Protein AF-A0A5W5EWS6-F1 (afdb_monomer)

Secondary structure (DSSP, 8-state):
--TT--S-TTHHHHHHHHHHHHHHTSSTTSS--HHHHHHHHTTT---SSPPPHHHHHHHHTT-----S-GGGGPPP-HHHHHHHHHHHHHHH-

Structure (mmCIF, N/CA/C/O backbone):
data_AF-A0A5W5EWS6-F1
#
_entry.id   AF-A0A5W5EWS6-F1
#
loop_
_atom_site.group_PDB
_atom_site.id
_atom_site.type_symbol
_atom_site.label_atom_id
_atom_site.label_alt_id
_atom_site.label_comp_id
_atom_site.label_asym_id
_atom_site.label_entity_id
_atom_site.label_seq_id
_atom_site.pdbx_PDB_ins_code
_atom_site.Cartn_x
_atom_site.Cartn_y
_atom_site.Cartn_z
_atom_site.occupancy
_atom_site.B_iso_or_equiv
_atom_site.auth_seq_id
_atom_site.auth_comp_id
_atom_site.auth_asym_id
_atom_site.auth_atom_id
_atom_site.pdbx_PDB_model_num
ATOM 1 N N . ASP A 1 1 ? -7.513 -4.183 11.162 1.00 95.44 1 ASP A N 1
ATOM 2 C CA . ASP A 1 1 ? -7.362 -3.039 10.234 1.00 95.44 1 ASP A CA 1
ATOM 3 C C . ASP A 1 1 ? -6.952 -3.455 8.840 1.00 95.44 1 ASP A C 1
ATOM 5 O O . ASP A 1 1 ? -7.726 -3.224 7.926 1.00 95.44 1 ASP A O 1
ATOM 9 N N . LEU A 1 2 ? -5.798 -4.104 8.671 1.00 98.00 2 LEU A N 1
ATOM 10 C CA . LEU A 1 2 ? -5.259 -4.466 7.353 1.00 98.00 2 LEU A CA 1
ATOM 11 C C . LEU A 1 2 ? -5.380 -5.968 7.040 1.00 98.00 2 LEU A C 1
ATOM 13 O O . LEU A 1 2 ? -4.493 -6.548 6.434 1.00 98.00 2 LEU A O 1
ATOM 17 N N . GLY A 1 3 ? -6.443 -6.623 7.515 1.00 97.56 3 GLY A N 1
ATOM 18 C CA . GLY A 1 3 ? -6.774 -7.987 7.086 1.00 97.56 3 GLY A CA 1
ATOM 19 C C . GLY A 1 3 ? -5.783 -9.098 7.470 1.00 97.56 3 GLY A C 1
ATOM 20 O O . GLY A 1 3 ? -5.689 -10.080 6.744 1.00 97.56 3 GLY A O 1
ATOM 21 N N . PHE A 1 4 ? -5.047 -8.958 8.583 1.00 97.38 4 PHE A N 1
ATOM 22 C CA . PHE A 1 4 ? -4.038 -9.928 9.064 1.00 97.38 4 PHE A CA 1
ATOM 23 C C . PHE A 1 4 ? -3.015 -10.361 8.000 1.00 97.38 4 PHE A C 1
ATOM 25 O O . PHE A 1 4 ? -2.614 -11.522 7.944 1.00 97.38 4 PHE A O 1
ATOM 32 N N . ILE A 1 5 ? -2.572 -9.422 7.160 1.00 97.25 5 ILE A N 1
ATOM 33 C CA . ILE A 1 5 ? -1.462 -9.658 6.232 1.00 97.25 5 ILE A CA 1
ATOM 34 C C . ILE A 1 5 ? -0.218 -10.191 6.970 1.00 97.25 5 ILE A C 1
ATOM 36 O O . ILE A 1 5 ? 0.113 -9.686 8.049 1.00 97.25 5 ILE A O 1
ATOM 40 N N . PRO A 1 6 ? 0.500 -11.178 6.404 1.00 97.81 6 PRO A N 1
ATOM 41 C CA . PRO A 1 6 ? 1.771 -11.628 6.960 1.00 97.81 6 PRO A CA 1
ATOM 42 C C . PRO A 1 6 ? 2.763 -10.466 7.070 1.00 97.81 6 PRO A C 1
ATOM 44 O O . PRO A 1 6 ? 2.855 -9.643 6.160 1.00 97.81 6 PRO A O 1
ATOM 47 N N . LEU A 1 7 ? 3.521 -10.394 8.166 1.00 98.19 7 LEU A N 1
ATOM 48 C CA . LEU A 1 7 ? 4.518 -9.342 8.392 1.00 98.19 7 LEU A CA 1
ATOM 49 C C . LEU A 1 7 ? 5.862 -9.729 7.771 1.00 98.19 7 LEU A C 1
ATOM 51 O O . LEU A 1 7 ? 6.825 -10.050 8.462 1.00 98.19 7 LEU A O 1
ATOM 55 N N . VAL A 1 8 ? 5.908 -9.682 6.447 1.00 98.00 8 VAL A N 1
ATOM 56 C CA . VAL A 1 8 ? 7.097 -9.939 5.625 1.00 98.00 8 VAL A CA 1
ATOM 57 C C . VAL A 1 8 ? 7.390 -8.718 4.766 1.00 98.00 8 VAL A C 1
ATOM 59 O O . VAL A 1 8 ? 6.600 -7.785 4.733 1.00 98.00 8 VAL A O 1
ATOM 62 N N . THR A 1 9 ? 8.514 -8.665 4.065 1.00 96.38 9 THR A N 1
ATOM 63 C CA . THR A 1 9 ? 8.719 -7.579 3.101 1.00 96.38 9 THR A CA 1
ATOM 64 C C . THR A 1 9 ? 7.738 -7.725 1.923 1.00 96.38 9 THR A C 1
ATOM 66 O O . THR A 1 9 ? 7.552 -8.839 1.431 1.00 96.38 9 THR A O 1
ATOM 69 N N . PRO A 1 10 ? 7.088 -6.640 1.451 1.00 97.12 10 PRO A N 1
ATOM 70 C CA . PRO A 1 10 ? 7.140 -5.256 1.950 1.00 97.12 10 PRO A CA 1
ATOM 71 C C . PRO A 1 10 ? 6.114 -4.919 3.060 1.00 97.12 10 PRO A C 1
ATOM 73 O O . PRO A 1 10 ? 6.173 -3.844 3.656 1.00 97.12 10 PRO A O 1
ATOM 76 N N . THR A 1 11 ? 5.152 -5.795 3.353 1.00 97.81 11 THR A N 1
ATOM 77 C CA . THR A 1 11 ? 4.010 -5.532 4.253 1.00 97.81 11 THR A CA 1
ATOM 78 C C . THR A 1 11 ? 4.392 -5.200 5.699 1.00 97.81 11 THR A C 1
ATOM 80 O O . THR A 1 11 ? 3.719 -4.385 6.332 1.00 97.81 11 THR A O 1
ATOM 83 N N . SER A 1 12 ? 5.486 -5.750 6.227 1.00 98.12 12 SER A N 1
ATOM 84 C CA . SER A 1 12 ? 6.006 -5.439 7.564 1.00 98.12 12 SER A CA 1
ATOM 85 C C . SER A 1 12 ? 6.389 -3.965 7.703 1.00 98.12 12 SER A C 1
ATOM 87 O O . SER A 1 12 ? 6.077 -3.338 8.715 1.00 98.12 12 SER A O 1
ATOM 89 N N . GLN A 1 13 ? 7.001 -3.385 6.668 1.00 98.56 13 GLN A N 1
ATOM 90 C CA . GLN A 1 13 ? 7.402 -1.978 6.639 1.00 98.56 13 GLN A CA 1
ATOM 91 C C . GLN A 1 13 ? 6.188 -1.055 6.525 1.00 98.56 13 GLN A C 1
ATOM 93 O O . GLN A 1 13 ? 6.163 -0.002 7.161 1.00 98.56 13 GLN A O 1
ATOM 98 N N . ILE A 1 14 ? 5.166 -1.466 5.767 1.00 98.44 14 ILE A N 1
ATOM 99 C CA . ILE A 1 14 ? 3.907 -0.720 5.624 1.00 98.44 14 ILE A CA 1
ATOM 100 C C . ILE A 1 14 ? 3.196 -0.637 6.980 1.00 98.44 14 ILE A C 1
ATOM 102 O O . ILE A 1 14 ? 2.870 0.454 7.452 1.00 98.44 14 ILE A O 1
ATOM 106 N N . VAL A 1 15 ? 3.029 -1.781 7.654 1.00 98.44 15 VAL A N 1
ATOM 107 C CA . VAL A 1 15 ? 2.416 -1.852 8.990 1.00 98.44 15 VAL A CA 1
ATOM 108 C C . VAL A 1 15 ? 3.235 -1.061 10.010 1.00 98.44 15 VAL A C 1
ATOM 110 O O . VAL A 1 15 ? 2.668 -0.277 10.771 1.00 98.44 15 VAL A O 1
ATOM 113 N N . GLY A 1 16 ? 4.560 -1.228 10.005 1.00 98.44 16 GLY A N 1
ATOM 114 C CA . GLY A 1 16 ? 5.465 -0.526 10.915 1.00 98.44 16 GLY A CA 1
ATOM 115 C C . GLY A 1 16 ? 5.399 0.991 10.753 1.00 98.44 16 GLY A C 1
ATOM 116 O O . GLY A 1 16 ? 5.185 1.706 11.730 1.00 98.44 16 GLY A O 1
ATOM 117 N N . THR A 1 17 ? 5.496 1.486 9.518 1.00 98.44 17 THR A N 1
ATOM 118 C CA . THR A 1 17 ? 5.407 2.922 9.210 1.00 98.44 17 THR A CA 1
ATOM 119 C C . THR A 1 17 ? 4.065 3.501 9.647 1.00 98.44 17 THR A C 1
ATOM 121 O O . THR A 1 17 ? 4.025 4.530 10.322 1.00 98.44 17 THR A O 1
ATOM 124 N N . GLN A 1 18 ? 2.955 2.826 9.337 1.00 98.69 18 GLN A N 1
ATOM 125 C CA . GLN A 1 18 ? 1.631 3.290 9.749 1.00 98.69 18 GLN A CA 1
ATOM 126 C C . GLN A 1 18 ? 1.465 3.299 11.274 1.00 98.69 18 GLN A C 1
ATOM 128 O O . GLN A 1 18 ? 0.860 4.222 11.819 1.00 98.69 18 GLN A O 1
ATOM 133 N N . ALA A 1 19 ? 2.002 2.297 11.976 1.00 98.56 19 ALA A N 1
ATOM 134 C CA . ALA A 1 19 ? 1.974 2.253 13.433 1.00 98.56 19 ALA A CA 1
ATOM 135 C C . ALA A 1 19 ? 2.764 3.418 14.050 1.00 98.56 19 ALA A C 1
ATOM 137 O O . ALA A 1 19 ? 2.253 4.082 14.952 1.00 98.56 19 ALA A O 1
ATOM 138 N N . VAL A 1 20 ? 3.955 3.724 13.525 1.00 98.50 20 VAL A N 1
ATOM 139 C CA . VAL A 1 20 ? 4.753 4.886 13.952 1.00 98.50 20 VAL A CA 1
ATOM 140 C C . VAL A 1 20 ? 3.987 6.190 13.723 1.00 98.50 20 VAL A C 1
ATOM 142 O O . VAL A 1 20 ? 3.893 7.003 14.641 1.00 98.50 20 VAL A O 1
ATOM 145 N N . LEU A 1 21 ? 3.370 6.376 12.550 1.00 98.44 21 LEU A N 1
ATOM 146 C CA . LEU A 1 21 ? 2.548 7.558 12.263 1.00 98.44 21 LEU A CA 1
ATOM 147 C C . LEU A 1 21 ? 1.394 7.711 13.259 1.00 98.44 21 LEU A C 1
ATOM 149 O O . LEU A 1 21 ? 1.156 8.811 13.756 1.00 98.44 21 LEU A O 1
ATOM 153 N N . ASN A 1 22 ? 0.704 6.620 13.592 1.00 98.56 22 ASN A N 1
ATOM 154 C CA . ASN A 1 22 ? -0.391 6.639 14.562 1.00 98.56 22 ASN A CA 1
ATOM 155 C C . ASN A 1 22 ? 0.076 7.102 15.952 1.00 98.56 22 ASN A C 1
ATOM 157 O O . ASN A 1 22 ? -0.644 7.835 16.623 1.00 98.56 22 ASN A O 1
ATOM 161 N N . VAL A 1 23 ? 1.278 6.696 16.378 1.00 98.44 23 VAL A N 1
ATOM 162 C CA . VAL A 1 23 ? 1.861 7.111 17.664 1.00 98.44 23 VAL A CA 1
ATOM 163 C C . VAL A 1 23 ? 2.281 8.579 17.624 1.00 98.44 23 VAL A C 1
ATOM 165 O O . VAL A 1 23 ? 1.880 9.350 18.490 1.00 98.44 23 VAL A O 1
ATOM 168 N N . LEU A 1 24 ? 3.048 8.985 16.607 1.00 98.00 24 LEU A N 1
ATOM 169 C CA . LEU A 1 24 ? 3.580 10.349 16.504 1.00 98.00 24 LEU A CA 1
ATOM 170 C C . LEU A 1 24 ? 2.483 11.405 16.347 1.00 98.00 24 LEU A C 1
ATOM 172 O O . LEU A 1 24 ? 2.623 12.522 16.833 1.00 98.00 24 LEU A O 1
ATOM 176 N N . THR A 1 25 ? 1.388 11.059 15.671 1.00 97.56 25 THR A N 1
ATOM 177 C CA . THR A 1 25 ? 0.257 11.976 15.473 1.00 97.56 25 THR A CA 1
ATOM 178 C C . THR A 1 25 ? -0.720 12.007 16.651 1.00 97.56 25 THR A C 1
ATOM 180 O O . THR A 1 25 ? -1.594 12.875 16.672 1.00 97.56 25 THR A O 1
ATOM 183 N N . GLY A 1 26 ? -0.583 11.091 17.619 1.00 97.44 26 GLY A N 1
ATOM 184 C CA . GLY A 1 26 ? -1.458 10.971 18.791 1.00 97.44 26 GLY A CA 1
ATOM 185 C C . GLY A 1 26 ? -2.867 10.444 18.492 1.00 97.44 26 GLY A C 1
ATOM 186 O O . GLY A 1 26 ? -3.697 10.372 19.394 1.00 97.44 26 GLY A O 1
ATOM 187 N N . GLU A 1 27 ? -3.152 10.071 17.244 1.00 97.94 27 GLU A N 1
ATOM 188 C CA . GLU A 1 27 ? -4.472 9.647 16.786 1.00 97.94 27 GLU A CA 1
ATOM 189 C C . GLU A 1 27 ? -4.328 8.571 15.700 1.00 97.94 27 GLU A C 1
ATOM 191 O O . GLU A 1 27 ? -3.638 8.741 14.691 1.00 97.94 27 GLU A O 1
ATOM 196 N N . ARG A 1 28 ? -5.000 7.429 15.889 1.00 98.19 28 ARG A N 1
ATOM 197 C CA . ARG A 1 28 ? -4.914 6.307 14.946 1.00 98.19 28 ARG A CA 1
ATOM 198 C C . ARG A 1 28 ? -5.475 6.696 13.584 1.00 98.19 28 ARG A C 1
ATOM 200 O O . ARG A 1 28 ? -6.634 7.073 13.472 1.00 98.19 28 ARG A O 1
ATOM 207 N N . TYR A 1 29 ? -4.665 6.502 12.547 1.00 98.00 29 TYR A N 1
ATOM 208 C CA . TYR A 1 29 ? -5.007 6.774 11.155 1.00 98.00 29 TYR A CA 1
ATOM 209 C C . TYR A 1 29 ? -5.404 8.227 10.887 1.00 98.00 29 TYR A C 1
ATOM 211 O O . TYR A 1 29 ? -6.087 8.482 9.895 1.00 98.00 29 TYR A O 1
ATOM 219 N N . LYS A 1 30 ? -4.961 9.196 11.703 1.00 97.69 30 LYS A N 1
ATOM 220 C CA . LYS A 1 30 ? -5.107 10.621 11.367 1.00 97.69 30 LYS A CA 1
ATOM 221 C C . LYS A 1 30 ? -4.583 10.886 9.955 1.00 97.69 30 LYS A C 1
ATOM 223 O O . LYS A 1 30 ? -5.322 11.351 9.088 1.00 97.69 30 LYS A O 1
ATOM 228 N N . THR A 1 31 ? -3.365 10.414 9.699 1.00 96.88 31 THR A N 1
ATOM 229 C CA . THR A 1 31 ? -2.782 10.288 8.361 1.00 96.88 31 THR A CA 1
ATOM 230 C C . THR A 1 31 ? -2.682 8.813 7.983 1.00 96.88 31 THR A C 1
ATOM 232 O O . THR A 1 31 ? -2.192 7.996 8.766 1.00 96.88 31 THR A O 1
ATOM 235 N N . ILE A 1 32 ? -3.129 8.467 6.776 1.00 98.19 32 ILE A N 1
ATOM 236 C CA . ILE A 1 32 ? -2.984 7.123 6.206 1.00 98.19 32 ILE A CA 1
ATOM 237 C C . ILE A 1 32 ? -1.839 7.178 5.194 1.00 98.19 32 ILE A C 1
ATOM 239 O O . ILE A 1 32 ? -1.890 7.969 4.254 1.00 98.19 32 ILE A O 1
ATOM 243 N N . ALA A 1 33 ? -0.799 6.369 5.400 1.00 98.12 33 ALA A N 1
ATOM 244 C CA . ALA A 1 33 ? 0.310 6.256 4.458 1.00 98.12 33 ALA A CA 1
ATOM 245 C C . ALA A 1 33 ? -0.177 5.709 3.109 1.00 98.12 33 ALA A C 1
ATOM 247 O O . ALA A 1 33 ? -1.126 4.920 3.053 1.00 98.12 33 ALA A O 1
ATOM 248 N N . LYS A 1 34 ? 0.494 6.102 2.023 1.00 98.25 34 LYS A N 1
ATOM 249 C CA . LYS A 1 34 ? 0.112 5.736 0.653 1.00 98.25 34 LYS A CA 1
ATOM 250 C C . LYS A 1 34 ? 0.013 4.218 0.479 1.00 98.25 34 LYS A C 1
ATOM 252 O O . LYS A 1 34 ? -0.971 3.721 -0.057 1.00 98.25 34 LYS A O 1
ATOM 25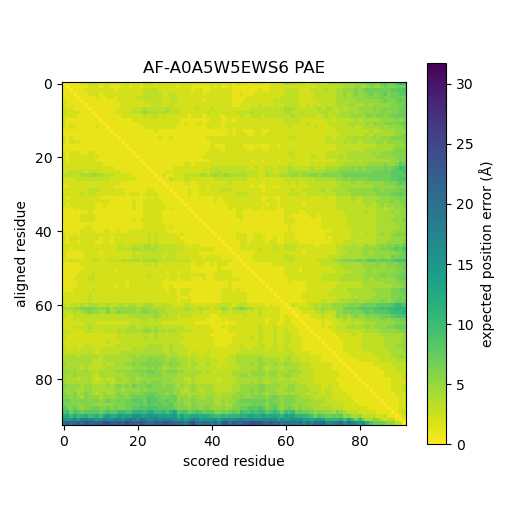7 N N . GLU A 1 35 ? 0.989 3.482 0.986 1.00 98.31 35 GLU A N 1
ATOM 258 C CA . GLU A 1 35 ? 1.067 2.028 0.872 1.00 98.31 35 GLU A CA 1
ATOM 259 C C . GLU A 1 35 ? -0.018 1.339 1.717 1.00 98.31 35 GLU A C 1
ATOM 261 O O . GLU A 1 35 ? -0.629 0.368 1.274 1.00 98.31 35 GLU A O 1
ATOM 266 N N . THR A 1 36 ? -0.344 1.880 2.899 1.00 98.56 36 THR A N 1
ATOM 267 C CA . THR A 1 36 ? -1.483 1.415 3.712 1.00 98.56 36 THR A CA 1
ATOM 268 C C . THR A 1 36 ? -2.799 1.595 2.960 1.00 98.56 36 THR A C 1
ATOM 270 O O . THR A 1 36 ? -3.642 0.696 2.959 1.00 98.56 36 THR A O 1
ATOM 273 N N . ALA A 1 37 ? -2.977 2.747 2.305 1.00 98.50 37 ALA A N 1
ATOM 274 C CA . ALA A 1 37 ? -4.140 3.000 1.467 1.00 98.50 37 ALA A CA 1
ATOM 275 C C . ALA A 1 37 ? -4.198 2.020 0.288 1.00 98.50 37 ALA A C 1
ATOM 277 O O . ALA A 1 37 ? -5.271 1.494 0.013 1.00 98.50 37 ALA A O 1
ATOM 278 N N . GLY A 1 38 ? -3.067 1.699 -0.343 1.00 98.31 38 GLY A N 1
ATOM 279 C CA . GLY A 1 38 ? -3.015 0.696 -1.408 1.00 98.31 38 GLY A CA 1
ATOM 280 C C . GLY A 1 38 ? -3.455 -0.698 -0.947 1.00 98.31 38 GLY A C 1
ATOM 281 O O . GLY A 1 38 ? -4.231 -1.355 -1.639 1.00 98.31 38 GLY A O 1
ATOM 282 N N . ILE A 1 39 ? -3.059 -1.140 0.256 1.00 98.38 39 ILE A N 1
ATOM 283 C CA . ILE A 1 39 ? -3.556 -2.407 0.835 1.00 98.38 39 ILE A CA 1
ATOM 284 C C . ILE A 1 39 ? -5.075 -2.354 1.017 1.00 98.38 39 ILE A C 1
ATOM 286 O O . ILE A 1 39 ? -5.783 -3.274 0.617 1.00 98.38 39 ILE A O 1
ATOM 290 N N . LEU A 1 40 ? -5.588 -1.263 1.588 1.00 98.38 40 LEU A N 1
ATOM 291 C CA . LEU A 1 40 ? -7.024 -1.064 1.795 1.00 98.38 40 LEU A CA 1
ATOM 292 C C . LEU A 1 40 ? -7.807 -1.007 0.469 1.00 98.38 40 LEU A C 1
ATOM 294 O O . LEU A 1 40 ? -8.942 -1.475 0.414 1.00 98.38 40 LEU A O 1
ATOM 298 N N . LYS A 1 41 ? -7.201 -0.483 -0.601 1.00 98.38 41 LYS A N 1
ATOM 299 C CA . LYS A 1 41 ? -7.764 -0.442 -1.958 1.00 98.38 41 LYS A CA 1
ATOM 300 C C . LYS A 1 41 ? -7.665 -1.774 -2.709 1.00 98.38 41 LYS A C 1
ATOM 302 O O . LYS A 1 41 ? -8.272 -1.892 -3.766 1.00 98.38 41 LYS A O 1
ATOM 307 N N . GLY A 1 42 ? -6.938 -2.765 -2.188 1.00 97.94 42 GLY A N 1
ATOM 308 C CA . GLY A 1 42 ? -6.707 -4.053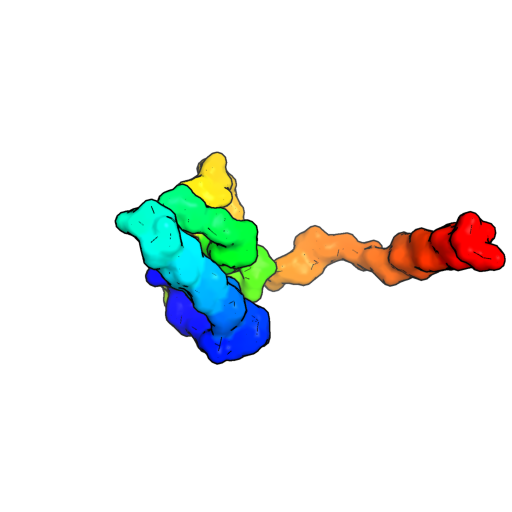 -2.856 1.00 97.94 42 GLY A CA 1
ATOM 309 C C . GLY A 1 42 ? -5.581 -4.035 -3.897 1.00 97.94 42 GLY A C 1
ATOM 310 O O . GLY A 1 42 ? -5.383 -5.015 -4.610 1.00 97.94 42 GLY A O 1
ATOM 311 N N . GLU A 1 43 ? -4.799 -2.956 -3.976 1.00 98.00 43 GLU A N 1
ATOM 312 C CA . GLU A 1 43 ? -3.720 -2.778 -4.965 1.00 98.00 43 GLU A CA 1
ATOM 313 C C . GLU A 1 43 ? -2.544 -3.751 -4.744 1.00 98.00 43 GLU A C 1
ATOM 315 O O . GLU A 1 43 ? -1.779 -4.023 -5.664 1.00 98.00 43 GLU A O 1
ATOM 320 N N . TYR A 1 44 ? -2.427 -4.321 -3.539 1.00 97.44 44 TYR A N 1
ATOM 321 C CA . TYR A 1 44 ? -1.439 -5.353 -3.189 1.00 97.44 44 TYR A CA 1
ATOM 322 C C . TYR A 1 44 ? -1.998 -6.784 -3.276 1.00 97.44 44 TYR A C 1
ATOM 324 O O . TYR A 1 44 ? -1.286 -7.745 -2.983 1.00 97.44 44 TYR A O 1
ATOM 332 N N . GLY A 1 45 ? -3.260 -6.940 -3.684 1.00 96.75 45 GLY A N 1
ATOM 333 C CA . GLY A 1 45 ? -3.962 -8.219 -3.756 1.00 96.75 45 GLY A CA 1
ATOM 334 C C . GLY A 1 45 ? -4.873 -8.488 -2.556 1.00 96.75 45 GLY A C 1
ATOM 335 O O . GLY A 1 45 ? -5.230 -7.589 -1.794 1.00 96.75 45 GLY A O 1
ATOM 336 N N . HIS A 1 46 ? -5.288 -9.748 -2.418 1.00 96.75 46 HIS A N 1
ATOM 337 C CA . HIS A 1 46 ? -6.264 -10.158 -1.413 1.00 96.75 46 HIS A CA 1
ATOM 338 C C . HIS A 1 46 ? -5.621 -10.338 -0.034 1.00 96.75 46 HIS A C 1
ATOM 340 O O . HIS A 1 46 ? -4.608 -11.025 0.111 1.00 96.75 46 HIS A O 1
ATOM 346 N N . THR A 1 47 ? -6.231 -9.753 0.995 1.00 97.75 47 THR A N 1
ATOM 347 C CA . THR A 1 47 ? -5.817 -9.953 2.386 1.00 97.75 47 THR A CA 1
ATOM 348 C C . THR A 1 47 ? -6.420 -11.248 2.952 1.00 97.75 47 THR A C 1
ATOM 350 O O . THR A 1 47 ? -7.533 -11.599 2.572 1.00 97.75 47 THR A O 1
ATOM 353 N N . PRO A 1 48 ? -5.747 -11.956 3.884 1.00 97.75 48 PRO A N 1
ATOM 354 C CA . PRO A 1 48 ? -6.262 -13.207 4.464 1.00 97.75 48 PRO A CA 1
ATOM 355 C C . PRO A 1 48 ? -7.664 -13.114 5.072 1.00 97.75 48 PRO A C 1
ATOM 357 O O . PRO A 1 48 ? -8.428 -14.075 5.028 1.00 97.75 48 PRO A O 1
ATOM 360 N N . VAL A 1 49 ? -8.002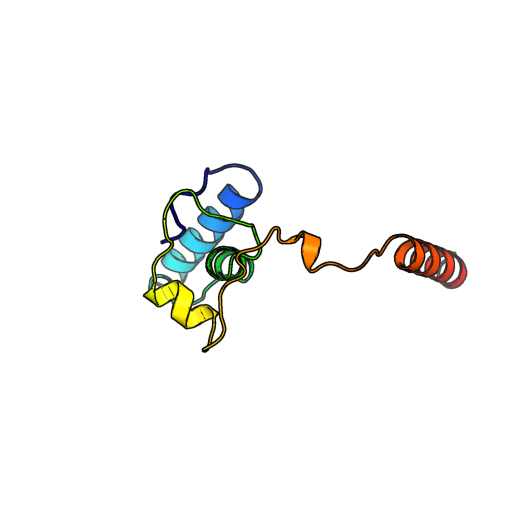 -11.959 5.648 1.00 97.81 49 VAL A N 1
ATOM 361 C CA . VAL A 1 49 ? -9.361 -11.645 6.100 1.00 97.81 49 VAL A CA 1
ATOM 362 C C . VAL A 1 49 ? -9.770 -10.253 5.617 1.00 97.81 49 VAL A C 1
ATOM 364 O O . VAL A 1 49 ? -8.889 -9.461 5.263 1.00 97.81 49 VAL A O 1
ATOM 367 N N . PRO A 1 50 ? -11.067 -9.896 5.655 1.00 97.88 50 PRO A N 1
ATOM 368 C CA . PRO A 1 50 ? -11.511 -8.552 5.310 1.00 97.88 50 PRO A CA 1
ATOM 369 C C . PRO A 1 50 ? -10.790 -7.456 6.107 1.00 97.88 50 PRO A C 1
ATOM 371 O O . PRO A 1 50 ? -10.548 -7.569 7.313 1.00 97.88 50 PRO A O 1
ATOM 374 N N . VAL A 1 51 ? -10.450 -6.367 5.421 1.00 98.38 51 VAL A N 1
ATOM 375 C CA . VAL A 1 51 ? -9.889 -5.164 6.045 1.00 98.38 51 VAL A CA 1
ATOM 376 C C . VAL A 1 51 ? -10.964 -4.406 6.835 1.00 98.38 51 VAL A C 1
ATOM 378 O O . VAL A 1 51 ? -12.155 -4.707 6.768 1.00 98.38 51 VAL A O 1
ATOM 381 N N . ASN A 1 52 ? -10.558 -3.401 7.610 1.00 98.50 52 ASN A N 1
ATOM 382 C CA . ASN A 1 52 ? -11.512 -2.540 8.304 1.00 98.50 52 ASN A CA 1
ATOM 383 C C . ASN A 1 52 ? -12.334 -1.729 7.284 1.00 98.50 52 ASN A C 1
ATOM 385 O O . ASN A 1 52 ? -11.780 -0.906 6.555 1.00 98.50 52 ASN A O 1
ATOM 389 N N . ALA A 1 53 ? -13.653 -1.937 7.281 1.00 98.00 53 ALA A N 1
ATOM 390 C CA . ALA A 1 53 ? -14.568 -1.342 6.308 1.00 98.00 53 ALA A CA 1
ATOM 391 C C . ALA A 1 53 ? -14.588 0.196 6.340 1.00 98.00 53 ALA A C 1
ATOM 393 O O . ALA A 1 53 ? -14.649 0.824 5.288 1.00 98.00 53 ALA A O 1
ATOM 394 N N . ALA A 1 54 ? -14.488 0.818 7.520 1.00 98.12 54 ALA A N 1
ATOM 395 C CA . ALA A 1 54 ? -14.493 2.277 7.640 1.00 98.12 54 ALA A CA 1
ATOM 396 C C . ALA A 1 54 ? -13.206 2.899 7.073 1.00 98.12 54 ALA A C 1
ATOM 398 O O . ALA A 1 54 ? -13.259 3.902 6.362 1.00 98.12 54 ALA A O 1
ATOM 399 N N . LEU A 1 55 ? -12.050 2.281 7.340 1.00 98.31 55 LEU A N 1
ATOM 400 C CA . LEU A 1 55 ? -10.772 2.718 6.768 1.00 98.31 55 LEU A CA 1
ATOM 401 C C . LEU A 1 55 ? -10.732 2.507 5.253 1.00 98.31 55 LEU A C 1
ATOM 403 O O . LEU A 1 55 ? -10.262 3.383 4.531 1.00 98.31 55 LEU A O 1
ATOM 407 N N . GLN A 1 56 ? -11.250 1.376 4.773 1.00 98.44 56 GLN A N 1
ATOM 408 C CA . GLN A 1 56 ? -11.344 1.084 3.347 1.00 98.44 56 GLN A CA 1
ATOM 409 C C . GLN A 1 56 ? -12.255 2.085 2.627 1.00 98.44 56 GLN A C 1
ATOM 411 O O . GLN A 1 56 ? -11.830 2.692 1.649 1.00 98.44 56 GLN A O 1
ATOM 416 N N . ALA A 1 57 ? -13.461 2.333 3.142 1.00 98.25 57 ALA A N 1
ATOM 417 C CA . ALA A 1 57 ? -14.377 3.320 2.573 1.00 98.25 57 ALA A CA 1
ATOM 418 C C . ALA A 1 57 ? -13.748 4.722 2.511 1.00 98.25 57 ALA A C 1
ATOM 420 O O . ALA A 1 57 ? -13.876 5.412 1.501 1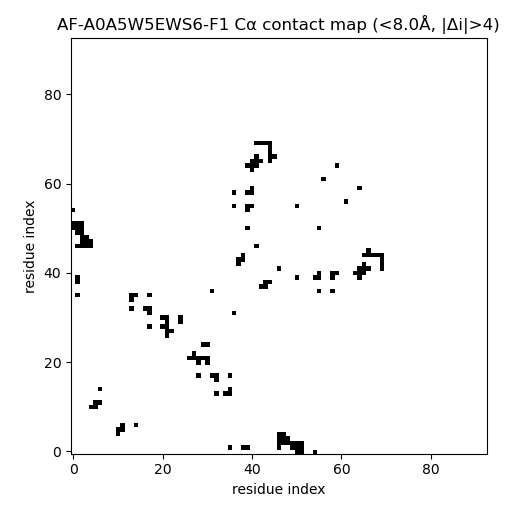.00 98.25 57 ALA A O 1
ATOM 421 N N . ARG A 1 58 ? -13.010 5.116 3.559 1.00 98.12 58 ARG A N 1
ATOM 422 C CA . ARG A 1 58 ? -12.306 6.402 3.609 1.00 98.12 58 ARG A CA 1
ATOM 423 C C . ARG A 1 58 ? -11.262 6.549 2.501 1.00 98.12 58 ARG A C 1
ATOM 425 O O . ARG A 1 58 ? -11.175 7.627 1.933 1.00 98.12 58 ARG A O 1
ATOM 432 N N . VAL A 1 59 ? -10.470 5.515 2.205 1.00 98.00 59 VAL A N 1
ATOM 433 C CA . VAL A 1 59 ? -9.435 5.610 1.154 1.00 98.00 59 VAL A CA 1
ATOM 434 C C . VAL A 1 59 ? -9.980 5.398 -0.256 1.00 98.00 59 VAL A C 1
ATOM 436 O O . VAL A 1 59 ? -9.322 5.783 -1.219 1.00 98.00 59 VAL A O 1
ATOM 439 N N . LEU A 1 60 ? -11.138 4.747 -0.388 1.00 97.69 60 LEU A N 1
ATOM 440 C CA . LEU A 1 60 ? -11.789 4.517 -1.675 1.00 97.69 60 LEU A CA 1
ATOM 441 C C . LEU A 1 60 ? -12.520 5.755 -2.195 1.00 97.69 60 LEU A C 1
ATOM 443 O O . LEU A 1 60 ? -12.720 5.847 -3.400 1.00 97.69 60 LEU A O 1
ATOM 447 N N . GLU A 1 61 ? -12.932 6.673 -1.313 1.00 95.94 61 GLU A N 1
ATOM 448 C CA . GLU A 1 61 ? -13.602 7.933 -1.684 1.00 95.94 61 GLU A CA 1
ATOM 449 C C . GLU A 1 61 ? -14.822 7.715 -2.607 1.00 95.94 61 GLU A C 1
ATOM 451 O O . GLU A 1 61 ? -15.065 8.458 -3.553 1.00 95.94 61 GLU A O 1
ATOM 456 N N . GLY A 1 62 ? -15.598 6.656 -2.341 1.00 94.94 62 GLY A N 1
ATOM 457 C CA . GLY A 1 62 ? -16.764 6.266 -3.148 1.00 94.94 62 GLY A CA 1
ATOM 458 C C . GLY A 1 62 ? -16.456 5.329 -4.324 1.00 94.94 62 GLY A C 1
ATOM 459 O O . GLY A 1 62 ? -17.383 4.863 -4.983 1.00 94.94 62 GLY A O 1
ATOM 460 N N . GLY A 1 63 ? -15.184 5.013 -4.570 1.00 96.31 63 GLY A N 1
ATOM 461 C CA . GLY A 1 63 ? -14.760 3.983 -5.516 1.00 96.31 63 GLY A CA 1
ATOM 462 C C . GLY A 1 63 ? -14.946 2.550 -5.002 1.00 96.31 63 GLY A C 1
ATOM 463 O O . GLY A 1 63 ? -15.347 2.309 -3.862 1.00 96.31 63 GLY A O 1
ATOM 464 N N . ALA A 1 64 ? -14.612 1.581 -5.856 1.00 96.75 64 ALA A N 1
ATOM 465 C CA . ALA A 1 64 ? -14.614 0.157 -5.526 1.00 96.75 64 ALA A CA 1
ATOM 466 C C . ALA A 1 64 ? -13.179 -0.363 -5.322 1.00 96.75 64 ALA A C 1
ATOM 468 O O . ALA A 1 64 ? -12.265 0.100 -6.009 1.00 96.75 64 ALA A O 1
ATOM 469 N N . PRO A 1 65 ? -12.959 -1.322 -4.405 1.00 97.44 65 PRO A N 1
ATOM 470 C CA . PRO A 1 65 ? -11.649 -1.936 -4.238 1.00 97.44 65 PRO A CA 1
ATOM 471 C C . PRO A 1 65 ? -11.281 -2.796 -5.454 1.00 97.44 65 PRO A C 1
ATOM 473 O O . PRO A 1 65 ? -12.140 -3.398 -6.102 1.00 97.44 65 PRO A O 1
ATOM 476 N N . VAL A 1 66 ? -9.983 -2.898 -5.728 1.00 97.88 66 VAL A N 1
ATOM 477 C CA . VAL A 1 66 ? -9.421 -3.847 -6.690 1.00 97.8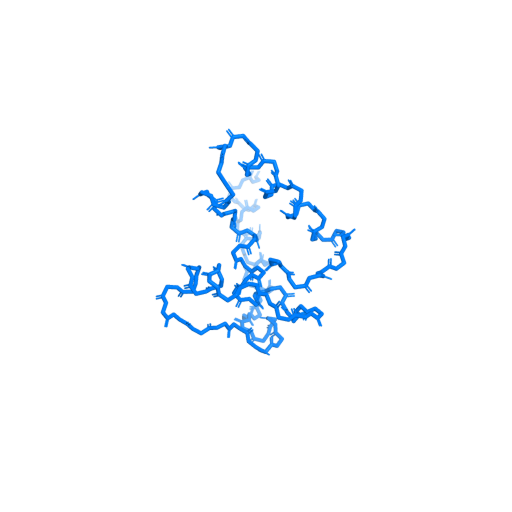8 66 VAL A CA 1
ATOM 478 C C . VAL A 1 66 ? -9.639 -5.266 -6.163 1.00 97.88 66 VAL A C 1
ATOM 480 O O . VAL A 1 66 ? -9.297 -5.580 -5.024 1.00 97.88 66 VAL A O 1
ATOM 483 N N . THR A 1 67 ? -10.225 -6.125 -6.998 1.00 97.19 67 THR A N 1
ATOM 484 C CA . THR A 1 67 ? -10.541 -7.525 -6.651 1.00 97.19 67 THR A CA 1
ATOM 485 C C . THR A 1 67 ? -9.905 -8.552 -7.590 1.00 97.19 67 THR A C 1
ATOM 487 O O . THR A 1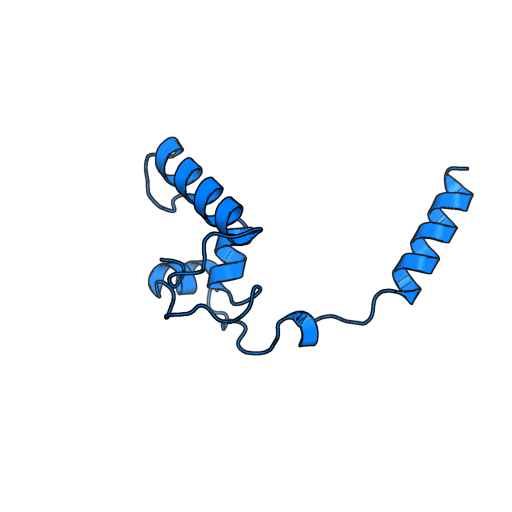 67 ? -9.936 -9.745 -7.294 1.00 97.19 67 THR A O 1
ATOM 490 N N . CYS A 1 68 ? -9.304 -8.112 -8.700 1.00 97.44 68 CYS A N 1
ATOM 491 C CA . CYS A 1 68 ? -8.532 -8.960 -9.609 1.00 97.44 68 CYS A CA 1
ATOM 492 C C . CYS A 1 68 ? -7.058 -9.064 -9.178 1.00 97.44 68 CYS A C 1
ATOM 494 O O . CYS A 1 68 ? -6.634 -8.467 -8.185 1.00 97.44 68 CYS A O 1
ATOM 496 N N . ARG A 1 69 ? -6.250 -9.816 -9.940 1.00 98.19 69 ARG A N 1
ATOM 497 C CA . ARG A 1 69 ? -4.792 -9.809 -9.778 1.00 98.19 69 ARG A CA 1
ATOM 498 C C . ARG A 1 69 ? -4.273 -8.415 -10.178 1.00 98.19 69 ARG A C 1
ATOM 500 O O . ARG A 1 69 ? -4.460 -8.041 -11.333 1.00 98.19 69 ARG A O 1
ATOM 507 N N . PRO A 1 70 ? -3.573 -7.664 -9.303 1.00 97.50 70 PRO A N 1
ATOM 508 C CA . PRO A 1 70 ? -3.210 -6.267 -9.582 1.00 97.50 70 PRO A CA 1
ATOM 509 C C . PRO A 1 70 ? -2.442 -6.041 -10.892 1.00 97.50 70 PRO A C 1
ATOM 511 O O . PRO A 1 70 ? -2.649 -5.038 -11.568 1.00 97.50 70 PRO A O 1
ATOM 514 N N . ALA A 1 71 ? -1.601 -7.001 -11.294 1.00 97.56 71 ALA A N 1
ATOM 515 C CA . ALA A 1 71 ? -0.840 -6.931 -12.541 1.00 97.56 71 ALA A CA 1
ATOM 516 C C . ALA A 1 71 ? -1.714 -6.923 -13.810 1.00 97.56 71 ALA A C 1
ATOM 518 O O . ALA A 1 71 ? -1.237 -6.506 -14.859 1.00 97.56 71 ALA A O 1
ATOM 519 N N . ASP A 1 72 ? -2.984 -7.334 -13.731 1.00 98.00 72 ASP A N 1
ATOM 520 C CA . ASP A 1 72 ? -3.914 -7.291 -14.870 1.00 98.00 72 ASP A CA 1
ATOM 521 C C . ASP A 1 72 ? -4.299 -5.852 -15.253 1.00 98.00 72 ASP A 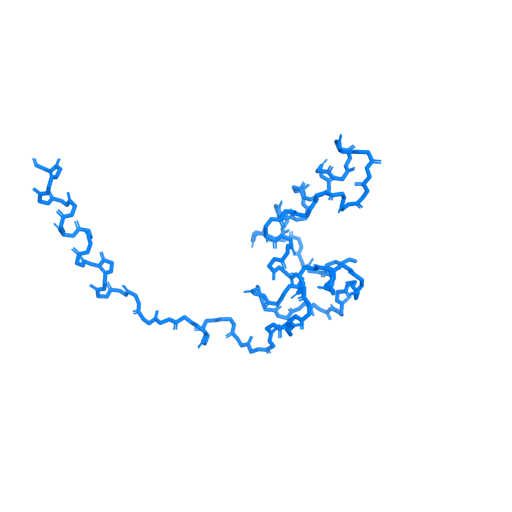C 1
ATOM 523 O O . ASP A 1 72 ? -4.806 -5.614 -16.345 1.00 98.00 72 ASP A O 1
ATOM 527 N N . LEU A 1 73 ? -4.045 -4.887 -14.363 1.00 96.62 73 LEU A N 1
ATOM 528 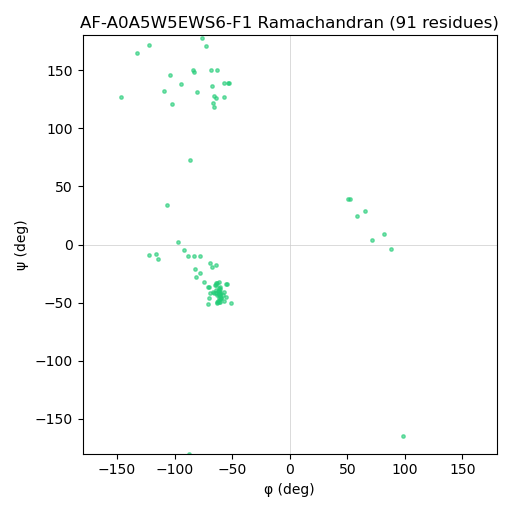C CA . LEU A 1 73 ? -4.284 -3.461 -14.588 1.00 96.62 73 LEU A CA 1
ATOM 529 C C . LEU A 1 73 ? -3.053 -2.734 -15.156 1.00 96.62 73 LEU A C 1
ATOM 531 O O . LEU A 1 73 ? -3.132 -1.545 -15.468 1.00 96.62 73 LEU A O 1
ATOM 535 N N . LEU A 1 74 ? -1.914 -3.423 -15.281 1.00 96.19 74 LEU A N 1
ATOM 536 C CA . LEU A 1 74 ? -0.665 -2.851 -15.779 1.00 96.19 74 LEU A CA 1
ATOM 537 C C . LEU A 1 74 ? -0.524 -3.092 -17.284 1.00 96.19 74 LEU A C 1
ATOM 539 O O . LEU A 1 74 ? -0.790 -4.181 -17.793 1.00 96.19 74 LEU A O 1
ATOM 543 N N . ARG A 1 75 ? -0.063 -2.070 -18.010 1.00 97.38 75 ARG A N 1
ATOM 544 C CA . ARG A 1 75 ? 0.313 -2.208 -19.424 1.00 97.38 75 ARG A CA 1
ATOM 545 C C . ARG A 1 75 ? 1.751 -2.738 -19.525 1.00 97.38 75 ARG A C 1
ATOM 547 O O . ARG A 1 75 ? 2.554 -2.416 -18.653 1.00 97.38 75 ARG A O 1
ATOM 554 N N . PRO A 1 76 ? 2.110 -3.496 -20.577 1.00 97.81 76 PRO A N 1
ATOM 555 C CA . PRO A 1 76 ? 3.502 -3.874 -20.818 1.00 97.81 76 PRO A CA 1
ATOM 556 C C . PRO A 1 76 ? 4.406 -2.637 -20.945 1.00 97.81 76 PRO A C 1
ATOM 558 O O . PRO A 1 76 ? 4.126 -1.765 -21.763 1.00 97.81 76 PRO A O 1
ATOM 561 N N . GLU A 1 77 ? 5.488 -2.576 -20.165 1.00 97.81 77 GLU A N 1
ATOM 562 C CA . GLU A 1 77 ? 6.329 -1.370 -20.031 1.00 97.81 77 GLU A CA 1
ATOM 563 C C . GLU A 1 77 ? 7.761 -1.519 -20.575 1.00 97.81 77 GLU A C 1
ATOM 565 O O . GLU A 1 77 ? 8.447 -0.522 -20.777 1.00 97.81 77 GLU A O 1
ATOM 570 N N . LEU A 1 78 ? 8.222 -2.741 -20.876 1.00 98.19 78 LEU A N 1
ATOM 571 C CA . LEU A 1 78 ? 9.632 -2.995 -21.215 1.00 98.19 78 LEU A CA 1
ATOM 572 C C . LEU A 1 78 ? 10.131 -2.162 -22.407 1.00 98.19 78 LEU A C 1
ATOM 574 O O . LEU A 1 78 ? 11.174 -1.523 -22.313 1.00 98.19 78 LEU A O 1
ATOM 578 N N . ALA A 1 79 ? 9.380 -2.134 -23.511 1.00 98.06 79 ALA A N 1
ATOM 579 C CA . ALA A 1 79 ? 9.779 -1.394 -24.710 1.00 98.06 79 ALA A CA 1
ATOM 580 C C . ALA A 1 79 ? 9.863 0.126 -24.467 1.00 98.06 79 ALA A C 1
ATOM 582 O O . ALA A 1 79 ? 10.729 0.800 -25.023 1.00 98.06 79 ALA A O 1
ATOM 583 N N . GLU A 1 80 ? 8.976 0.663 -23.625 1.00 97.81 80 GLU A N 1
ATOM 584 C CA . GLU A 1 80 ? 8.967 2.079 -23.247 1.00 97.81 80 GLU A CA 1
ATOM 585 C C . GLU A 1 80 ? 10.174 2.417 -22.363 1.00 97.81 80 GLU A C 1
ATOM 587 O O . GLU A 1 80 ? 10.890 3.383 -22.633 1.00 97.81 80 GLU A O 1
ATOM 592 N N . LEU A 1 81 ? 10.452 1.576 -21.363 1.00 98.12 81 LEU A N 1
ATOM 593 C CA . LEU A 1 81 ? 11.592 1.736 -20.461 1.00 98.12 81 LEU A CA 1
ATOM 594 C C . LEU A 1 81 ? 12.933 1.624 -21.199 1.00 98.12 81 LEU A C 1
ATOM 596 O O . LEU A 1 81 ? 13.834 2.425 -20.957 1.00 98.12 81 LEU A O 1
ATOM 600 N N . GLU A 1 82 ? 13.075 0.683 -22.137 1.00 98.31 82 GLU A N 1
ATOM 601 C CA . GLU A 1 82 ? 14.283 0.566 -22.965 1.00 98.31 82 GLU A CA 1
ATOM 602 C C . GLU A 1 82 ? 14.535 1.830 -23.797 1.00 98.31 82 GLU A C 1
ATOM 604 O O . GLU A 1 82 ? 15.676 2.294 -23.898 1.00 98.31 82 GLU A O 1
ATOM 609 N N . ALA A 1 83 ? 13.483 2.402 -24.389 1.00 97.88 83 ALA A N 1
ATOM 610 C CA . ALA A 1 83 ? 13.586 3.636 -25.158 1.00 97.88 83 ALA A CA 1
ATOM 611 C C . ALA A 1 83 ? 13.965 4.834 -24.271 1.00 97.88 83 ALA A C 1
ATOM 613 O O . ALA A 1 83 ? 14.817 5.634 -24.665 1.00 97.88 83 ALA A O 1
ATOM 614 N N . ASP A 1 84 ? 13.379 4.942 -23.073 1.00 97.62 84 ASP A N 1
ATOM 615 C CA . ASP A 1 84 ? 13.712 5.994 -22.107 1.00 97.62 84 ASP A CA 1
ATOM 616 C C . ASP A 1 84 ? 15.174 5.904 -21.652 1.00 97.62 84 ASP A C 1
ATOM 618 O O . ASP A 1 84 ? 15.909 6.885 -21.746 1.00 97.62 84 ASP A O 1
ATOM 622 N N . VAL A 1 85 ? 15.645 4.716 -21.264 1.00 97.81 85 VAL A N 1
ATOM 623 C CA . VAL A 1 85 ? 17.040 4.520 -20.835 1.00 97.81 85 VAL A CA 1
ATOM 624 C C . VAL A 1 85 ? 18.025 4.857 -21.957 1.00 97.81 85 VAL A C 1
ATOM 626 O O . VAL A 1 85 ? 19.021 5.540 -21.711 1.00 97.81 85 VAL A O 1
ATOM 629 N N . ARG A 1 86 ? 17.750 4.441 -23.204 1.00 97.44 86 ARG A N 1
ATOM 630 C CA . ARG A 1 86 ? 18.598 4.789 -24.361 1.00 97.44 86 ARG A CA 1
ATOM 631 C C . ARG A 1 86 ? 18.655 6.294 -24.600 1.00 97.44 86 ARG A C 1
ATOM 633 O O . ARG A 1 86 ? 19.739 6.817 -24.847 1.00 97.44 86 ARG A O 1
ATOM 640 N N . ARG A 1 87 ? 17.517 6.987 -24.506 1.00 97.62 87 ARG A N 1
ATOM 641 C CA . ARG A 1 87 ? 17.457 8.450 -24.623 1.00 97.62 87 ARG A CA 1
ATOM 642 C C . ARG A 1 87 ? 18.277 9.121 -23.521 1.00 97.62 87 ARG A C 1
ATOM 644 O O . ARG A 1 87 ? 19.132 9.946 -23.819 1.00 97.62 87 ARG A O 1
ATOM 651 N N . GLN A 1 88 ? 18.079 8.726 -22.264 1.00 97.62 88 GLN A N 1
ATOM 652 C CA . GLN A 1 88 ? 18.809 9.305 -21.133 1.00 97.62 88 GLN A CA 1
ATOM 653 C C . GLN A 1 88 ? 20.324 9.096 -21.242 1.00 97.62 88 GLN A C 1
ATOM 655 O O . GLN A 1 88 ? 21.087 9.990 -20.883 1.00 97.62 88 GLN A O 1
ATOM 660 N N . ALA A 1 89 ? 20.764 7.943 -21.753 1.00 97.31 89 ALA A N 1
ATOM 661 C CA . ALA A 1 89 ? 22.178 7.670 -21.989 1.00 97.31 89 ALA A CA 1
ATOM 662 C C . ALA A 1 89 ? 22.789 8.591 -23.061 1.00 97.31 89 ALA A C 1
ATOM 664 O O . ALA A 1 89 ? 23.943 8.975 -22.925 1.00 97.31 89 ALA A O 1
ATOM 665 N N . GLN A 1 90 ? 22.027 8.969 -24.093 1.00 95.75 90 GLN A N 1
ATOM 666 C CA . GLN A 1 90 ? 22.475 9.911 -25.130 1.00 95.75 90 GLN A CA 1
ATOM 667 C C . GLN A 1 90 ? 22.504 11.366 -24.645 1.00 95.75 90 GLN A C 1
ATOM 669 O O . GLN A 1 90 ? 23.323 12.147 -25.111 1.00 95.75 90 GLN A O 1
ATOM 674 N N . GLU A 1 91 ? 21.601 11.744 -23.738 1.00 95.06 91 GLU A N 1
ATOM 675 C CA . GLU A 1 91 ? 21.506 13.115 -23.216 1.00 95.06 91 GLU A CA 1
ATOM 676 C C . GLU A 1 91 ? 22.518 13.412 -22.099 1.00 95.06 91 GLU A C 1
ATOM 678 O O . GLU A 1 91 ? 22.875 14.571 -21.888 1.00 95.06 91 GLU A O 1
ATOM 683 N N . LYS A 1 92 ? 22.933 12.387 -21.34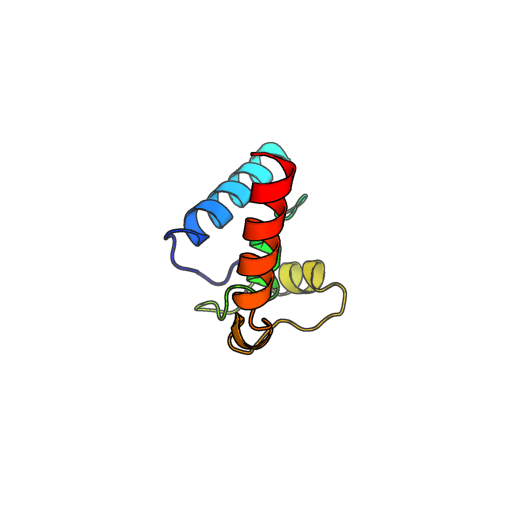1 1.00 89.81 92 LYS A N 1
ATOM 684 C CA . LYS A 1 92 ? 23.754 12.535 -20.124 1.00 89.81 92 LYS A CA 1
ATOM 685 C C . LYS A 1 92 ? 25.147 11.902 -20.211 1.00 89.81 92 LYS A C 1
ATOM 687 O O . LYS A 1 92 ? 25.912 12.061 -19.260 1.00 89.81 92 LYS A O 1
ATOM 692 N N . GLY A 1 93 ? 25.435 11.147 -21.270 1.00 67.81 93 GLY A N 1
ATOM 693 C CA . GLY A 1 93 ? 26.752 10.566 -21.555 1.00 67.81 93 GLY A CA 1
ATOM 694 C C . GLY A 1 93 ? 27.564 11.468 -22.467 1.00 67.81 93 GLY A C 1
ATOM 695 O O . GLY A 1 93 ? 28.768 11.632 -22.180 1.00 67.81 93 GLY A O 1
#

Solvent-accessible surface area (backbone atoms only — not comparable to full-atom values): 5584 Å² total; per-residue (Å²): 102,71,9,80,57,70,78,41,92,68,51,36,58,43,54,50,53,44,52,51,48,19,60,79,67,75,36,81,63,75,68,72,48,72,63,51,42,33,51,54,36,13,62,78,33,88,53,84,40,82,52,37,63,70,64,27,50,64,68,39,73,84,58,80,64,51,82,60,66,49,70,79,79,56,75,95,50,65,74,59,51,53,52,50,54,54,50,51,50,70,77,75,106

Foldseek 3Di:
DLQPADLDPPVVVQVVVQVVVCVVVVHRPPDHDPVNLCSLLCLVHDHNGHDDPVSSCVSCVPHHGDHDDNCVVDDDCVVVVVVVVVVCVVVPD

Mean predicted aligned error: 3.14 Å

Sequence (93 aa):
DLGFIPLVTPTSQIVGTQAVLNVLTGERYKTIAKETAGILKGEYGHTPVPVNAALQARVLEGGAPVTCRPADLLRPELAELEADVRRQAQEKG

InterPro domains:
  IPR003379 Carboxylase, conserved domain [PF02436] (1-90)
  IPR013785 Aldolase-type TIM barrel [G3DSA:3.20.20.70] (1-93)

Organism: Salmonella newport (NCBI:txid108619)

Radius of gyration: 17.38 Å; Cα contacts (8 Å, |Δi|>4): 80; chains: 1; bounding box: 44×26×44 Å

Nearest PDB structures (foldseek):
  2nx9-assembly1_A  TM=9.731E-01  e=6.159E-09  Vibrio cholerae
  5ks8-assembly1_D  TM=9.270E-01  e=3.771E-07  Methylobacillus flagellatus KT
  5ks8-assembly1_C  TM=9.271E-01  e=4.877E-07  Methylobacillus flagellatus KT
  4jx6-assembly3_D  TM=7.840E-01  e=1.243E-03  Rhizobium etli CFN 42
  5vyz-assembly1_D  TM=8.177E-01  e=1.107E-02  Lactococcus lactis

pLDDT: mean 97.32, std 3.28, range [67.81, 98.69]